Protein AF-A0A2M7STB1-F1 (afdb_monomer_lite)

Foldseek 3Di:
DDPVPPDDPVRVVVVVPDDDDPDDPLVVVLVVLVVVLCVLQVLLVLLLPPDPVVVSHDPVSVVVQCVVQVHSVSSLVVNLVSVVVNLVVVCVSCVVCVVPPVVVCCVPPQDDDPLLVQQVVQVVCVVVVNRVPDDRGDADVDHSVRSVVVVVVVVVVVVCSPVSCCVVVVVPDDPVSVD

Radius of gyration: 22.47 Å; chains: 1; bounding box: 46×39×66 Å

Secondary structure (DSSP, 8-state):
--GGGG--HHHHHHHHH-----S-HHHHHHHHHHHHHHHHHHHHHHHH---TTT--S-HHHHHHHHHHHTSHHHHHHHHHHHHHHHHHHHHHHHHHHIIIIIHHHIIIIIS--HHHHHHHHHHHHHHTTSSTTSPPPP--SS-HHHHHHHHHHHHHHHHHHHHHHHHHTTTTS-GGG--

Sequence (179 aa):
MGSYKNISIVERRRLHEKKYKKHNLANILTHWFNVGMWALLLPTGIAIISSPRLGLSPVWMQELFRNMFGGAANLIKFHYTIGFLWIFVLLFNVLLGFRKYFVPFAISRMLLDKDDIQWLKTKPLQMLGLMKDKTLPPQDAYNAGQKLYMYVVILGTLGIMVSGPVMALKTLFPPIVKQ

Structure (mmCIF, N/CA/C/O backbone):
data_AF-A0A2M7STB1-F1
#
_entry.id   AF-A0A2M7STB1-F1
#
loop_
_atom_site.group_PDB
_atom_site.id
_atom_site.type_symbol
_atom_site.label_atom_id
_atom_site.label_alt_id
_atom_site.label_comp_id
_atom_site.label_asym_id
_atom_site.label_entity_id
_atom_site.label_seq_id
_atom_site.pdbx_PDB_ins_code
_atom_site.Cartn_x
_atom_site.Cartn_y
_atom_site.Cartn_z
_atom_site.occupancy
_atom_site.B_iso_or_equiv
_atom_site.auth_seq_id
_atom_site.auth_comp_id
_atom_site.auth_asym_id
_atom_site.auth_atom_id
_atom_site.pdbx_PDB_model_num
ATOM 1 N N . MET A 1 1 ? -25.962 9.776 29.301 1.00 42.72 1 MET A N 1
ATOM 2 C CA . MET A 1 1 ? -24.776 10.566 29.715 1.00 42.72 1 MET A CA 1
ATOM 3 C C . MET A 1 1 ? -23.633 9.600 30.005 1.00 42.72 1 MET A C 1
ATOM 5 O O . MET A 1 1 ? -23.846 8.657 30.749 1.00 42.72 1 MET A O 1
ATOM 9 N N . GLY A 1 2 ? -22.475 9.752 29.357 1.00 48.31 2 GLY A N 1
ATOM 10 C CA . GLY A 1 2 ? -21.397 8.753 29.401 1.00 48.31 2 GLY A CA 1
ATOM 11 C C . GLY A 1 2 ? -20.603 8.734 30.714 1.00 48.31 2 GLY A C 1
ATOM 12 O O . GLY A 1 2 ? -20.123 9.773 31.163 1.00 48.31 2 GLY A O 1
ATOM 13 N N . SER A 1 3 ? -20.441 7.537 31.287 1.00 56.38 3 SER A N 1
ATOM 14 C CA . SER A 1 3 ? -19.764 7.213 32.562 1.00 56.38 3 SER A CA 1
ATOM 15 C C . SER A 1 3 ? -18.319 7.745 32.697 1.00 56.38 3 SER A C 1
ATOM 17 O O . SER A 1 3 ? -17.823 7.961 33.799 1.00 56.38 3 SER A O 1
ATOM 19 N N . TYR A 1 4 ? -17.659 8.070 31.587 1.00 59.94 4 TYR A N 1
ATOM 20 C CA . TYR A 1 4 ? -16.276 8.562 31.525 1.00 59.94 4 TYR A CA 1
ATOM 21 C C . TYR A 1 4 ? -16.077 10.021 31.975 1.00 59.94 4 TYR A C 1
ATOM 23 O O . TYR A 1 4 ? -14.942 10.491 32.028 1.00 59.94 4 TYR A O 1
ATOM 31 N N . LYS A 1 5 ? -17.138 10.764 32.320 1.00 62.28 5 LYS A N 1
ATOM 32 C CA . LYS A 1 5 ? -16.989 12.145 32.820 1.00 62.28 5 LYS A CA 1
ATOM 33 C C . LYS A 1 5 ? -16.443 12.233 34.258 1.00 62.28 5 LYS A C 1
ATOM 35 O O . LYS A 1 5 ? -15.886 13.270 34.602 1.00 62.28 5 LYS A O 1
ATOM 40 N N . ASN A 1 6 ? -16.484 11.145 35.039 1.00 74.00 6 ASN A N 1
ATOM 41 C CA . ASN A 1 6 ? -16.155 11.144 36.477 1.00 74.00 6 ASN A CA 1
ATOM 42 C C . ASN A 1 6 ? -14.893 10.336 36.859 1.00 74.00 6 ASN A C 1
ATOM 44 O O . ASN A 1 6 ? -14.769 9.875 37.989 1.00 74.00 6 ASN A O 1
ATOM 48 N N . ILE A 1 7 ? -13.943 10.140 35.940 1.00 83.25 7 ILE A N 1
ATOM 49 C CA . ILE A 1 7 ? -12.655 9.483 36.248 1.00 83.25 7 ILE A CA 1
ATOM 50 C C . ILE A 1 7 ? -11.657 10.482 36.847 1.00 83.25 7 ILE A C 1
ATOM 52 O O . ILE A 1 7 ? -11.406 11.532 36.242 1.00 83.25 7 ILE A O 1
ATOM 56 N N . SER A 1 8 ? -11.070 10.131 38.000 1.00 88.88 8 SER A N 1
ATOM 57 C CA . SER A 1 8 ? -10.062 10.935 38.710 1.00 88.88 8 SER A CA 1
ATOM 58 C C . SER A 1 8 ? -8.784 11.114 37.881 1.00 88.88 8 SER A C 1
ATOM 60 O O . SER A 1 8 ? -8.479 10.309 37.001 1.00 88.88 8 SER A O 1
ATOM 62 N N . ILE A 1 9 ? -8.003 12.165 38.155 1.00 86.62 9 ILE A N 1
ATOM 63 C CA . ILE A 1 9 ? -6.742 12.432 37.434 1.00 86.62 9 ILE A CA 1
ATOM 64 C C . ILE A 1 9 ? -5.749 11.274 37.604 1.00 86.62 9 ILE A C 1
ATOM 66 O O . ILE A 1 9 ? -5.072 10.900 36.647 1.00 86.62 9 ILE A O 1
ATOM 70 N N . VAL A 1 10 ? -5.692 10.687 38.803 1.00 89.56 10 VAL A N 1
ATOM 71 C CA . VAL A 1 10 ? -4.834 9.532 39.107 1.00 89.56 10 VAL A CA 1
ATOM 72 C C . VAL A 1 10 ? -5.247 8.326 38.264 1.00 89.56 10 VAL A C 1
ATOM 74 O O . VAL A 1 10 ? -4.406 7.712 37.612 1.00 89.56 10 VAL A O 1
ATOM 77 N N . GLU A 1 11 ? -6.548 8.043 38.195 1.00 87.75 11 GLU A N 1
ATOM 78 C CA . GLU A 1 11 ? -7.072 6.934 37.400 1.00 87.75 11 GLU A CA 1
ATOM 79 C C . GLU A 1 11 ? -6.869 7.160 35.897 1.00 87.75 11 GLU A C 1
ATOM 81 O O . GLU A 1 11 ? -6.496 6.239 35.176 1.00 87.75 11 GLU A O 1
ATOM 86 N N . ARG A 1 12 ? -7.014 8.402 35.414 1.00 84.38 12 ARG A N 1
ATOM 87 C CA . ARG A 1 12 ? -6.676 8.750 34.027 1.00 84.38 12 ARG A CA 1
ATOM 88 C C . ARG A 1 12 ? -5.209 8.467 33.723 1.00 84.38 12 ARG A C 1
ATOM 90 O O . ARG A 1 12 ? -4.939 7.836 32.706 1.00 84.38 12 ARG A O 1
ATOM 97 N N . ARG A 1 13 ? -4.268 8.886 34.581 1.00 86.81 13 ARG A N 1
ATOM 98 C CA . ARG A 1 13 ? -2.834 8.594 34.382 1.00 86.81 13 ARG A CA 1
ATOM 99 C C . ARG A 1 13 ? -2.580 7.091 34.331 1.00 86.81 13 ARG A C 1
ATOM 101 O O . ARG A 1 13 ? -1.984 6.620 33.369 1.00 86.81 13 ARG A O 1
ATOM 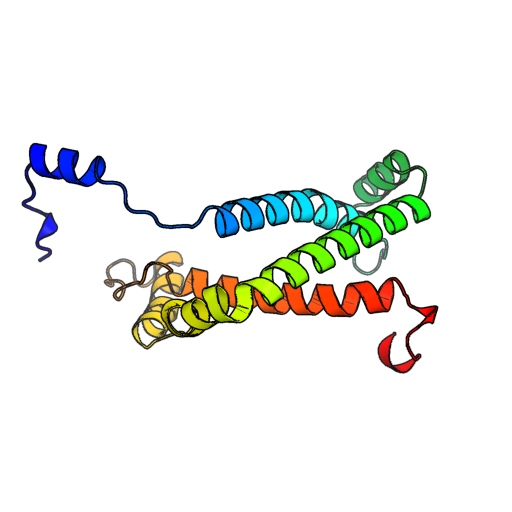108 N N . ARG A 1 14 ? -3.142 6.337 35.280 1.00 90.00 14 ARG A N 1
ATOM 109 C CA . ARG A 1 14 ? -3.041 4.871 35.316 1.00 90.00 14 ARG A CA 1
ATOM 110 C C . ARG A 1 14 ? -3.561 4.218 34.031 1.00 90.00 14 ARG A C 1
ATOM 112 O O . ARG A 1 14 ? -2.935 3.307 33.493 1.00 90.00 14 ARG A O 1
ATOM 119 N N . LEU A 1 15 ? -4.705 4.677 33.520 1.00 87.06 15 LEU A N 1
ATOM 120 C CA . LEU A 1 15 ? -5.288 4.174 32.273 1.00 87.06 15 LEU A CA 1
ATOM 121 C C . LEU A 1 15 ? -4.467 4.572 31.037 1.00 87.06 15 LEU A C 1
ATOM 123 O O . LEU A 1 15 ? -4.366 3.770 30.113 1.00 87.06 15 LEU A O 1
ATOM 127 N N . HIS A 1 16 ? -3.857 5.761 31.022 1.00 82.38 16 HIS A N 1
ATOM 128 C CA . HIS A 1 16 ? -2.959 6.202 29.948 1.00 82.38 16 HIS A CA 1
ATOM 129 C C . HIS A 1 16 ? -1.640 5.420 29.917 1.00 82.38 16 HIS A C 1
ATOM 131 O O . HIS A 1 16 ? -1.115 5.143 28.839 1.00 82.38 16 HIS A O 1
ATOM 137 N N . GLU A 1 17 ? -1.112 5.045 31.080 1.00 88.56 17 GLU A N 1
ATOM 138 C CA . GLU A 1 17 ? 0.097 4.225 31.197 1.00 88.56 17 GLU A CA 1
ATOM 139 C C . GLU A 1 17 ? -0.150 2.768 30.783 1.00 88.56 17 GLU A C 1
ATOM 141 O O . GLU A 1 17 ? 0.755 2.091 30.284 1.00 88.56 17 GLU A O 1
ATOM 146 N N . LYS A 1 18 ? -1.387 2.280 30.930 1.00 88.12 18 LYS A N 1
ATOM 147 C CA . LYS A 1 18 ? -1.760 0.917 30.553 1.00 88.12 18 LYS A CA 1
ATOM 148 C C . LYS A 1 18 ? -1.767 0.745 29.031 1.00 88.12 18 LYS A C 1
ATOM 150 O O . LYS A 1 18 ? -2.700 1.137 28.334 1.00 88.12 18 LYS A O 1
ATOM 155 N N . LYS A 1 19 ? -0.746 0.063 28.509 1.00 87.19 19 LYS A N 1
ATOM 156 C CA . LYS A 1 19 ? -0.652 -0.304 27.089 1.00 87.19 19 LYS A CA 1
ATOM 157 C C . LYS A 1 19 ? -1.225 -1.699 26.847 1.00 87.19 19 LYS A C 1
ATOM 159 O O . LYS A 1 19 ? -0.870 -2.652 27.534 1.00 87.19 19 LYS A O 1
ATOM 164 N N . TYR A 1 20 ? -2.062 -1.829 25.820 1.00 86.88 20 TYR A N 1
ATOM 165 C CA . TYR A 1 20 ? -2.518 -3.120 25.307 1.00 86.88 20 TYR A CA 1
ATOM 166 C C . TYR A 1 20 ? -1.873 -3.402 23.956 1.00 86.88 20 TYR A C 1
ATOM 168 O O . TYR A 1 20 ? -1.714 -2.510 23.119 1.00 86.88 20 TYR A O 1
ATOM 176 N N . LYS A 1 21 ? -1.518 -4.664 23.721 1.00 87.19 21 LYS A N 1
ATOM 177 C CA . LYS A 1 21 ? -0.963 -5.086 22.439 1.00 87.19 21 LYS A CA 1
ATOM 178 C C . LYS A 1 21 ? -2.047 -5.034 21.362 1.00 87.19 21 LYS A C 1
ATOM 180 O O . LYS A 1 21 ? -2.950 -5.863 21.356 1.00 87.19 21 LYS A O 1
ATOM 185 N N . LYS A 1 22 ? -1.929 -4.079 20.437 1.00 85.25 22 LYS A N 1
ATOM 186 C CA . LYS A 1 22 ? -2.845 -3.943 19.292 1.00 85.25 22 LYS A CA 1
ATOM 187 C C . LYS A 1 22 ? -2.412 -4.775 18.081 1.00 85.25 22 LYS A C 1
ATOM 189 O O . LYS A 1 22 ? -3.248 -5.372 17.411 1.00 85.25 22 LYS A O 1
ATOM 194 N N . HIS A 1 23 ? -1.108 -4.829 17.804 1.00 85.94 23 HIS A N 1
ATOM 195 C CA . HIS A 1 23 ? -0.556 -5.515 16.634 1.00 85.94 23 HIS A CA 1
ATOM 196 C C . HIS A 1 23 ? 0.596 -6.447 17.019 1.00 85.94 23 HIS A C 1
ATOM 198 O O . HIS A 1 23 ? 1.368 -6.175 17.938 1.00 85.94 23 HIS A O 1
ATOM 204 N N . ASN A 1 24 ? 0.701 -7.571 16.310 1.00 87.06 24 ASN A N 1
ATOM 205 C CA . ASN A 1 24 ? 1.829 -8.490 16.424 1.00 87.06 24 ASN A CA 1
ATOM 206 C C . ASN A 1 24 ? 3.019 -7.989 15.599 1.00 87.06 24 ASN A C 1
ATOM 208 O O . ASN A 1 24 ? 2.825 -7.310 14.592 1.00 87.06 24 ASN A O 1
ATOM 212 N N . LEU A 1 25 ? 4.236 -8.389 15.983 1.00 87.44 25 LEU A N 1
ATOM 213 C CA . LEU A 1 25 ? 5.464 -8.017 15.273 1.00 87.44 25 LEU A CA 1
ATOM 214 C C . LEU A 1 25 ? 5.398 -8.381 13.783 1.00 87.44 25 LEU A C 1
ATOM 216 O O . LEU A 1 25 ? 5.705 -7.543 12.947 1.00 87.44 25 LEU A O 1
ATOM 220 N N . ALA A 1 26 ? 4.907 -9.579 13.447 1.00 86.31 26 ALA A N 1
ATOM 221 C CA . ALA A 1 26 ? 4.726 -10.004 12.057 1.00 86.31 26 ALA A CA 1
ATOM 222 C C . ALA A 1 26 ? 3.852 -9.026 11.246 1.00 86.31 26 ALA A C 1
ATOM 224 O O . ALA A 1 26 ? 4.206 -8.681 10.121 1.00 86.31 26 ALA A O 1
ATOM 225 N N . ASN A 1 27 ? 2.760 -8.517 11.829 1.00 86.38 27 ASN A N 1
ATOM 226 C CA . ASN A 1 27 ? 1.885 -7.545 11.166 1.00 86.38 27 ASN A CA 1
ATOM 227 C C . ASN A 1 27 ? 2.602 -6.204 10.967 1.00 86.38 27 ASN A C 1
ATOM 229 O O . ASN A 1 27 ? 2.472 -5.595 9.912 1.00 86.38 27 ASN A O 1
ATOM 233 N N . ILE A 1 28 ? 3.369 -5.757 11.966 1.00 91.62 28 ILE A N 1
ATOM 234 C CA . ILE A 1 28 ? 4.130 -4.501 11.908 1.00 91.62 28 ILE A CA 1
ATOM 235 C C . ILE A 1 28 ? 5.217 -4.586 10.830 1.00 91.62 28 ILE A C 1
ATOM 237 O O . ILE A 1 28 ? 5.319 -3.691 9.996 1.00 91.62 28 ILE A O 1
ATOM 241 N N . LEU A 1 29 ? 5.989 -5.674 10.806 1.00 92.88 29 LEU A N 1
ATOM 242 C CA . LEU A 1 29 ? 7.037 -5.889 9.807 1.00 92.88 29 LEU A CA 1
ATOM 243 C C . LEU A 1 29 ? 6.452 -5.984 8.397 1.00 92.88 29 LEU A C 1
ATOM 245 O O . LEU A 1 29 ? 6.945 -5.330 7.485 1.00 92.88 29 LEU A O 1
ATOM 249 N N . THR A 1 30 ? 5.359 -6.731 8.227 1.00 91.81 30 THR A N 1
ATOM 250 C CA . THR A 1 30 ?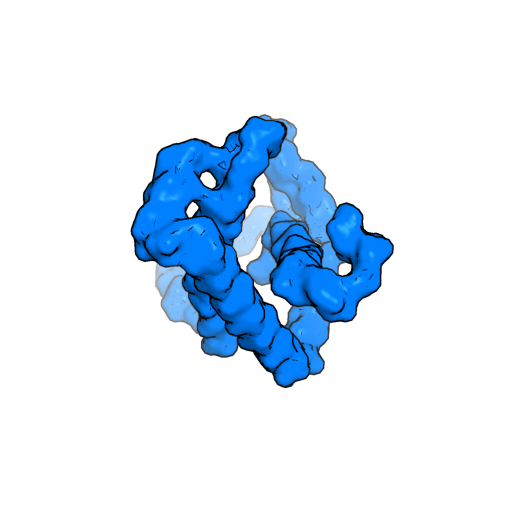 4.674 -6.849 6.930 1.00 91.81 30 THR A CA 1
ATOM 251 C C . THR A 1 30 ? 4.119 -5.499 6.470 1.00 91.81 30 THR A C 1
ATOM 253 O O . THR A 1 30 ? 4.172 -5.179 5.285 1.00 91.81 30 THR A O 1
ATOM 256 N N . HIS A 1 31 ? 3.615 -4.672 7.389 1.00 93.19 31 HIS A N 1
ATOM 257 C CA . HIS A 1 31 ? 3.152 -3.324 7.068 1.00 93.19 31 HIS A CA 1
ATOM 258 C C . HIS A 1 31 ? 4.295 -2.435 6.563 1.00 93.19 31 HIS A C 1
ATOM 260 O O . HIS A 1 31 ? 4.181 -1.866 5.483 1.00 93.19 31 HIS A O 1
ATOM 266 N N . TRP A 1 32 ? 5.413 -2.361 7.288 1.00 96.56 32 TRP A N 1
ATOM 267 C CA . TRP A 1 32 ? 6.550 -1.528 6.880 1.00 96.56 32 TRP A CA 1
ATOM 268 C C . TRP A 1 32 ? 7.261 -2.048 5.631 1.00 96.56 32 TRP A C 1
ATOM 270 O O . TRP A 1 32 ? 7.700 -1.247 4.809 1.00 96.56 32 TRP A O 1
ATOM 280 N N . PHE A 1 33 ? 7.293 -3.367 5.429 1.00 97.00 33 PHE A N 1
ATOM 281 C CA . PHE A 1 33 ? 7.693 -3.955 4.154 1.00 97.00 33 PHE A CA 1
ATOM 282 C C . PHE A 1 33 ? 6.813 -3.437 3.010 1.00 97.00 33 PHE A C 1
ATOM 284 O O . PHE A 1 33 ? 7.336 -2.948 2.014 1.00 97.00 33 PHE A O 1
ATOM 291 N N . ASN A 1 34 ? 5.483 -3.475 3.167 1.00 96.38 34 ASN A N 1
ATOM 292 C CA . ASN A 1 34 ? 4.570 -2.931 2.161 1.00 96.38 34 ASN A CA 1
ATOM 293 C C . ASN A 1 34 ? 4.817 -1.443 1.915 1.00 96.38 34 ASN A C 1
ATOM 295 O O . ASN A 1 34 ? 4.884 -1.043 0.762 1.00 96.38 34 ASN A O 1
ATOM 299 N N . VAL A 1 35 ? 4.996 -0.634 2.961 1.00 97.50 35 VAL A N 1
ATOM 300 C CA . VAL A 1 35 ? 5.306 0.797 2.810 1.00 97.50 35 VAL A CA 1
ATOM 301 C C . VAL A 1 35 ? 6.567 0.996 1.964 1.00 97.50 35 VAL A C 1
ATOM 303 O O . VAL A 1 35 ? 6.538 1.774 1.013 1.00 97.50 35 VAL A O 1
ATOM 306 N N . GLY A 1 36 ? 7.640 0.254 2.252 1.00 98.19 36 GLY A N 1
ATOM 307 C CA . GLY A 1 36 ? 8.875 0.305 1.465 1.00 98.19 36 GLY A CA 1
ATOM 308 C C . GLY A 1 36 ? 8.666 -0.111 0.007 1.00 98.19 36 GLY A C 1
ATOM 309 O O . GLY A 1 36 ? 9.104 0.586 -0.904 1.00 98.19 36 GLY A O 1
ATOM 310 N N . MET A 1 37 ? 7.935 -1.201 -0.232 1.00 98.19 37 MET A N 1
ATOM 311 C CA . MET A 1 37 ? 7.653 -1.677 -1.589 1.00 98.19 37 MET A CA 1
ATOM 312 C C . MET A 1 37 ? 6.774 -0.705 -2.374 1.00 98.19 37 MET A C 1
ATOM 314 O O . MET A 1 37 ? 7.068 -0.430 -3.531 1.00 98.19 37 MET A O 1
ATOM 318 N N . TRP A 1 38 ? 5.750 -0.119 -1.754 1.00 97.31 38 TRP A N 1
ATOM 319 C CA . TRP A 1 38 ? 4.914 0.908 -2.378 1.00 97.31 38 TRP A CA 1
ATOM 320 C C . TRP A 1 38 ? 5.702 2.183 -2.689 1.00 97.31 38 TRP A C 1
ATOM 322 O O . TRP A 1 38 ? 5.516 2.751 -3.762 1.00 97.31 38 TRP A O 1
ATOM 332 N N . ALA A 1 39 ? 6.625 2.596 -1.815 1.00 97.56 39 ALA A N 1
ATOM 333 C CA . ALA A 1 39 ? 7.502 3.740 -2.067 1.00 97.56 39 ALA A CA 1
ATOM 334 C C . ALA A 1 39 ? 8.422 3.536 -3.285 1.00 97.56 39 ALA A C 1
ATOM 336 O O . ALA A 1 39 ? 8.818 4.513 -3.912 1.00 97.56 39 ALA A O 1
ATOM 337 N N . LEU A 1 40 ? 8.734 2.288 -3.649 1.00 97.69 40 LEU A N 1
ATOM 338 C CA . LEU A 1 40 ? 9.510 1.957 -4.848 1.00 97.69 40 LEU A CA 1
ATOM 339 C C . LEU A 1 40 ? 8.616 1.729 -6.075 1.00 97.69 40 LEU A C 1
ATOM 341 O O . LEU A 1 40 ? 8.869 2.278 -7.148 1.00 97.69 40 LEU A O 1
ATOM 345 N N . LEU A 1 41 ? 7.567 0.919 -5.931 1.00 97.50 41 LEU A N 1
ATOM 346 C CA . LEU A 1 41 ? 6.715 0.462 -7.029 1.00 97.50 41 LEU A CA 1
ATOM 347 C C . LEU A 1 41 ? 5.785 1.554 -7.546 1.00 97.50 41 LEU A C 1
ATOM 349 O O . LEU A 1 41 ? 5.619 1.670 -8.755 1.00 97.50 41 LEU A O 1
ATOM 353 N N . LEU A 1 42 ? 5.199 2.370 -6.669 1.00 95.19 42 LEU A N 1
ATOM 354 C CA . LEU A 1 42 ? 4.260 3.405 -7.093 1.00 95.19 42 LEU A CA 1
ATOM 355 C C . LEU A 1 42 ? 4.918 4.455 -8.003 1.00 95.19 42 LEU A C 1
ATOM 357 O O . LEU A 1 42 ? 4.424 4.644 -9.117 1.00 95.19 42 LEU A O 1
ATOM 361 N N . PRO A 1 43 ? 6.033 5.112 -7.619 1.00 94.56 43 PRO A N 1
ATOM 362 C CA . PRO A 1 43 ? 6.639 6.112 -8.490 1.00 94.56 43 PRO A CA 1
ATOM 363 C C . PRO A 1 43 ? 7.245 5.496 -9.755 1.00 94.56 43 PRO A C 1
ATOM 365 O O . PRO A 1 43 ? 7.091 6.065 -10.831 1.00 94.56 43 PRO A O 1
ATOM 368 N N . THR A 1 44 ? 7.869 4.315 -9.676 1.00 95.56 44 THR A N 1
ATOM 369 C CA . THR A 1 44 ? 8.398 3.649 -10.881 1.00 95.56 44 THR A CA 1
ATOM 370 C C . THR A 1 44 ? 7.281 3.214 -11.828 1.00 95.56 44 THR A C 1
ATOM 372 O O . THR A 1 44 ? 7.413 3.389 -13.035 1.00 95.56 44 THR A O 1
ATOM 375 N N . GLY A 1 45 ? 6.153 2.729 -11.304 1.00 93.69 45 GLY A N 1
ATOM 376 C CA . GLY A 1 45 ? 4.966 2.388 -12.087 1.00 93.69 45 GLY A CA 1
ATOM 377 C C . GLY A 1 45 ? 4.375 3.608 -12.789 1.00 93.69 45 GLY A C 1
ATOM 378 O O . GLY A 1 45 ? 4.162 3.568 -13.998 1.00 93.69 45 GLY A O 1
ATOM 379 N N . ILE A 1 46 ? 4.203 4.724 -12.070 1.00 92.38 46 ILE A N 1
ATOM 380 C CA . ILE A 1 46 ? 3.759 5.995 -12.664 1.00 92.38 46 ILE A CA 1
ATOM 381 C C . ILE A 1 46 ? 4.746 6.451 -13.745 1.00 92.38 46 ILE A C 1
ATOM 383 O O . ILE A 1 46 ? 4.325 6.804 -14.841 1.00 92.38 46 ILE A O 1
ATOM 387 N N . ALA A 1 47 ? 6.057 6.391 -13.507 1.00 91.94 47 ALA A N 1
ATOM 388 C CA . ALA A 1 47 ? 7.061 6.797 -14.495 1.00 91.94 47 ALA A CA 1
ATOM 389 C C . ALA A 1 47 ? 7.102 5.901 -15.753 1.00 91.94 47 ALA A C 1
ATOM 391 O O . ALA A 1 47 ? 7.515 6.357 -16.821 1.00 91.94 47 ALA A O 1
ATOM 392 N N . ILE A 1 48 ? 6.665 4.640 -15.657 1.00 91.88 48 ILE A N 1
ATOM 393 C CA . ILE A 1 48 ? 6.547 3.721 -16.802 1.00 91.88 48 ILE A CA 1
ATOM 394 C C . ILE A 1 48 ? 5.328 4.056 -17.670 1.00 91.88 48 ILE A C 1
ATOM 396 O O . ILE A 1 48 ? 5.383 3.864 -18.892 1.00 91.88 48 ILE A O 1
ATOM 400 N N . ILE A 1 49 ? 4.245 4.573 -17.072 1.00 86.06 49 ILE A N 1
ATOM 401 C CA . ILE A 1 49 ? 3.039 4.997 -17.795 1.00 86.06 49 ILE A CA 1
ATOM 402 C C . ILE A 1 49 ? 3.406 6.174 -18.702 1.00 86.06 49 ILE A C 1
ATOM 404 O O . ILE A 1 49 ? 3.397 7.333 -18.308 1.00 86.06 49 ILE A O 1
ATOM 408 N N . SER A 1 50 ? 3.736 5.851 -19.947 1.00 69.75 50 SER A N 1
ATOM 409 C CA . SER A 1 50 ? 4.296 6.787 -20.925 1.00 69.75 50 SER A CA 1
ATOM 410 C C . SER A 1 50 ? 3.309 7.188 -22.015 1.00 69.75 50 SER A C 1
ATOM 412 O O . SER A 1 50 ? 3.675 7.905 -22.939 1.00 69.75 50 SER A O 1
ATOM 414 N N . SER A 1 51 ? 2.050 6.749 -21.915 1.00 67.69 51 SER A N 1
ATOM 415 C CA . SER A 1 51 ? 1.017 7.062 -22.902 1.00 67.69 51 SER A CA 1
ATOM 416 C C . SER A 1 51 ? 0.600 8.536 -22.813 1.00 67.69 51 SER A C 1
ATOM 418 O O . SER A 1 51 ? -0.023 8.922 -21.816 1.00 67.69 51 SER A O 1
ATOM 420 N N . PRO A 1 52 ? 0.828 9.348 -23.867 1.00 64.44 52 PRO A N 1
ATOM 421 C CA . PRO A 1 52 ? 0.356 10.732 -23.910 1.00 64.44 52 PRO A CA 1
ATOM 422 C C . PRO A 1 52 ? -1.173 10.834 -23.838 1.00 64.44 52 PRO A C 1
ATOM 424 O O . PRO A 1 52 ? -1.702 11.849 -23.405 1.00 64.44 52 PRO A O 1
ATOM 427 N N . ARG A 1 53 ? -1.890 9.766 -24.224 1.00 67.44 53 ARG A N 1
ATOM 428 C CA . ARG A 1 53 ? -3.359 9.697 -24.167 1.00 67.44 53 ARG A CA 1
ATOM 429 C C . ARG A 1 53 ? -3.899 9.574 -22.745 1.00 67.44 53 ARG A C 1
ATOM 431 O O . ARG A 1 53 ? -5.018 9.999 -22.496 1.00 67.44 53 ARG A O 1
ATOM 438 N N . LEU A 1 54 ? -3.137 8.956 -21.840 1.00 69.88 54 LEU A N 1
ATOM 439 C CA . LEU A 1 54 ? -3.567 8.752 -20.456 1.00 69.88 54 LEU A CA 1
ATOM 440 C C . LEU A 1 54 ? -3.182 9.947 -19.573 1.00 69.88 54 LEU A C 1
ATOM 442 O O . LEU A 1 54 ? -3.864 10.219 -18.594 1.00 69.88 54 LEU A O 1
ATOM 446 N N . GLY A 1 55 ? -2.090 10.647 -19.909 1.00 71.44 55 GLY A N 1
ATOM 447 C CA . GLY A 1 55 ? -1.681 11.897 -19.256 1.00 71.44 55 GLY A CA 1
ATOM 448 C C . GLY A 1 55 ? -1.348 11.787 -17.761 1.00 71.44 55 GLY A C 1
ATOM 449 O O . GLY A 1 55 ? -1.166 12.809 -17.110 1.00 71.44 55 GLY A O 1
ATOM 450 N N . LEU A 1 56 ? -1.270 10.573 -17.201 1.00 79.56 56 LEU A N 1
ATOM 451 C CA . LEU A 1 56 ? -1.119 10.361 -15.755 1.00 79.56 56 LEU A CA 1
ATOM 452 C C . LEU A 1 56 ? 0.293 10.647 -15.231 1.00 79.56 56 LEU A C 1
ATOM 454 O O . LEU A 1 56 ? 0.447 10.966 -14.056 1.00 79.56 56 LEU A O 1
ATOM 458 N N . SER A 1 57 ? 1.320 10.513 -16.075 1.00 87.00 57 SER A N 1
ATOM 459 C CA . SER A 1 57 ? 2.717 10.707 -15.684 1.00 87.00 57 SER A CA 1
ATOM 460 C C . SER A 1 57 ? 3.314 11.922 -16.387 1.00 87.00 57 SER A C 1
ATOM 462 O O . SER A 1 57 ? 3.460 11.894 -17.615 1.00 87.00 57 SER A O 1
ATOM 464 N N . PRO A 1 58 ? 3.679 12.986 -15.651 1.00 88.12 58 PRO A N 1
ATOM 465 C CA . PRO A 1 58 ? 4.360 14.137 -16.227 1.00 88.12 58 PRO A CA 1
ATOM 466 C C . PRO A 1 58 ? 5.667 13.738 -16.922 1.00 88.12 58 PRO A C 1
ATOM 468 O O . PRO A 1 58 ? 6.422 12.911 -16.410 1.00 88.12 58 PRO A O 1
ATOM 471 N N . VAL A 1 59 ? 5.972 14.365 -18.062 1.00 89.06 59 VAL A N 1
ATOM 472 C CA . VAL A 1 59 ? 7.164 14.043 -18.873 1.00 89.06 59 VAL A CA 1
ATOM 473 C C . VAL A 1 59 ? 8.457 14.135 -18.056 1.00 89.06 59 VAL A C 1
ATOM 475 O O . VAL A 1 59 ? 9.269 13.215 -18.103 1.00 89.06 59 VAL A O 1
ATOM 478 N N . TRP A 1 60 ? 8.600 15.169 -17.220 1.00 90.75 60 TRP A N 1
ATOM 479 C CA . TRP A 1 60 ? 9.781 15.352 -16.365 1.00 90.75 60 TRP A CA 1
ATOM 480 C C . TRP A 1 60 ? 10.017 14.170 -15.413 1.00 90.75 60 TRP A C 1
ATOM 482 O O . TRP A 1 60 ? 11.159 13.807 -15.139 1.00 90.75 60 TRP A O 1
ATOM 492 N N . MET A 1 61 ? 8.946 13.543 -14.915 1.00 91.62 61 MET A N 1
ATOM 493 C CA . MET A 1 61 ? 9.043 12.393 -14.018 1.00 91.62 61 MET A CA 1
ATOM 494 C C . MET A 1 61 ? 9.500 11.162 -14.798 1.00 91.62 61 MET A C 1
ATOM 496 O O . MET A 1 61 ? 10.369 10.422 -14.341 1.00 91.62 61 MET A O 1
ATOM 500 N N . GLN A 1 62 ? 8.961 10.963 -16.002 1.00 91.50 62 GLN A N 1
ATOM 501 C CA . GLN A 1 62 ? 9.400 9.883 -16.883 1.00 91.50 62 GLN A CA 1
ATOM 502 C C . GLN A 1 62 ? 10.887 10.029 -17.234 1.00 91.50 62 GLN A C 1
ATOM 504 O O . GLN A 1 62 ? 11.626 9.049 -17.172 1.00 91.50 62 GLN A O 1
ATOM 509 N N . GLU A 1 63 ? 11.339 11.238 -17.569 1.00 92.94 63 GLU A N 1
ATOM 510 C CA . GLU A 1 63 ? 12.739 11.536 -17.887 1.00 92.94 63 GLU A CA 1
ATOM 511 C C . GLU A 1 63 ? 13.660 11.328 -16.684 1.00 92.94 63 GLU A C 1
ATOM 513 O O . GLU A 1 63 ? 14.667 10.634 -16.812 1.00 92.94 63 GLU A O 1
ATOM 518 N N . LEU A 1 64 ? 13.288 11.835 -15.503 1.00 95.06 64 LEU A N 1
ATOM 519 C CA . LEU A 1 64 ? 14.045 11.646 -14.264 1.00 95.06 64 LEU A CA 1
ATOM 520 C C . LEU A 1 64 ? 14.308 10.162 -13.999 1.00 95.06 64 LEU A C 1
ATOM 522 O O . LEU A 1 64 ? 15.455 9.753 -13.823 1.00 95.06 64 LEU A O 1
ATOM 526 N N . PHE A 1 65 ? 13.261 9.335 -14.024 1.00 95.62 65 PHE A N 1
ATOM 527 C CA . PHE A 1 65 ? 13.401 7.907 -13.750 1.00 95.62 65 PHE A CA 1
ATOM 528 C C . PHE A 1 65 ? 14.129 7.173 -14.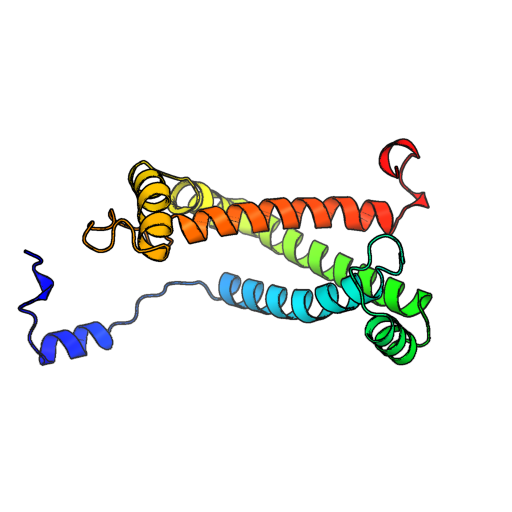880 1.00 95.62 65 PHE A C 1
ATOM 530 O O . PHE A 1 65 ? 14.971 6.320 -14.614 1.00 95.62 65 PHE A O 1
ATOM 537 N N . ARG A 1 66 ? 13.881 7.507 -16.149 1.00 93.31 66 ARG A N 1
ATOM 538 C CA . ARG A 1 66 ? 14.647 6.916 -17.258 1.00 93.31 66 ARG A CA 1
ATOM 539 C C . ARG A 1 66 ? 16.136 7.224 -17.125 1.00 93.31 66 ARG A C 1
ATOM 541 O O . ARG A 1 66 ? 16.936 6.316 -17.314 1.00 93.31 66 ARG A O 1
ATOM 548 N N . ASN A 1 67 ? 16.502 8.441 -16.738 1.00 95.81 67 ASN A N 1
ATOM 549 C CA . ASN A 1 67 ? 17.896 8.826 -16.534 1.00 95.81 67 ASN A CA 1
ATOM 550 C C . ASN A 1 67 ? 18.514 8.098 -15.333 1.00 95.81 67 ASN A C 1
ATOM 552 O O . ASN A 1 67 ? 19.597 7.535 -15.463 1.00 95.81 67 ASN A O 1
ATOM 556 N N . MET A 1 68 ? 17.803 8.015 -14.201 1.00 96.75 68 MET A N 1
ATOM 557 C CA . MET A 1 68 ? 18.270 7.290 -13.008 1.00 96.75 68 MET A CA 1
ATOM 558 C C . MET A 1 68 ? 18.564 5.810 -13.271 1.00 96.75 68 MET A C 1
ATOM 560 O O . MET A 1 68 ? 19.503 5.259 -12.704 1.00 96.75 68 MET A O 1
ATOM 564 N N . PHE A 1 69 ? 17.758 5.158 -14.112 1.00 96.56 69 PHE A N 1
ATOM 565 C CA . PHE A 1 69 ? 17.885 3.727 -14.400 1.00 96.56 69 PHE A CA 1
ATOM 566 C C . PHE A 1 69 ? 18.653 3.432 -15.703 1.00 96.56 69 PHE A C 1
ATOM 568 O O . PHE A 1 69 ? 18.840 2.268 -16.055 1.00 96.56 69 PHE A O 1
ATOM 575 N N . GLY A 1 70 ? 19.119 4.453 -16.431 1.00 95.19 70 GLY A N 1
ATOM 576 C CA . GLY A 1 70 ? 19.838 4.278 -17.699 1.00 95.19 70 GLY A CA 1
ATOM 577 C C . GLY A 1 70 ? 18.956 3.785 -18.854 1.00 95.19 70 GLY A C 1
ATOM 578 O O . GLY A 1 70 ? 19.426 3.073 -19.737 1.00 95.19 70 GLY A O 1
ATOM 579 N N . GLY A 1 71 ? 17.666 4.121 -18.835 1.00 93.81 71 GLY A N 1
ATOM 580 C CA . GLY A 1 71 ? 16.707 3.855 -19.904 1.00 93.81 71 GLY A CA 1
ATOM 581 C C . GLY A 1 71 ? 15.409 3.196 -19.434 1.00 93.81 71 GLY A C 1
ATOM 582 O O . GLY A 1 71 ? 15.294 2.667 -18.327 1.00 93.81 71 GLY A O 1
ATOM 583 N N . ALA A 1 72 ? 14.407 3.195 -20.319 1.00 91.94 72 ALA A N 1
ATOM 584 C CA . ALA A 1 72 ? 13.086 2.634 -20.027 1.00 91.94 72 ALA A CA 1
ATOM 585 C C . ALA A 1 72 ? 13.125 1.118 -19.759 1.00 91.94 72 ALA A C 1
ATOM 587 O O . ALA A 1 72 ? 12.413 0.630 -18.885 1.00 91.94 72 ALA A O 1
ATOM 588 N N . ALA A 1 73 ? 13.980 0.374 -20.469 1.00 93.38 73 ALA A N 1
ATOM 589 C CA . ALA A 1 73 ? 14.100 -1.075 -20.298 1.00 93.38 73 ALA A CA 1
ATOM 590 C C . ALA A 1 73 ? 14.571 -1.456 -18.883 1.00 93.38 73 ALA A C 1
ATOM 592 O O . ALA A 1 73 ? 13.982 -2.332 -18.249 1.00 93.38 73 ALA A O 1
ATOM 593 N N . ASN A 1 74 ? 15.584 -0.761 -18.361 1.00 96.75 74 ASN A N 1
ATOM 594 C CA . ASN A 1 74 ? 16.103 -0.991 -17.014 1.00 96.75 74 ASN A CA 1
ATOM 595 C C . ASN A 1 74 ? 15.108 -0.564 -15.929 1.00 96.75 74 ASN A C 1
ATOM 597 O O . ASN A 1 74 ? 14.954 -1.277 -14.940 1.00 96.75 74 ASN A O 1
ATOM 601 N N . LEU A 1 75 ? 14.391 0.547 -16.135 1.00 96.25 75 LEU A N 1
ATOM 602 C CA . LEU A 1 75 ? 13.316 0.985 -15.242 1.00 96.25 75 LEU A CA 1
ATOM 603 C C . LEU A 1 75 ? 12.201 -0.069 -15.142 1.00 96.25 75 LEU A C 1
ATOM 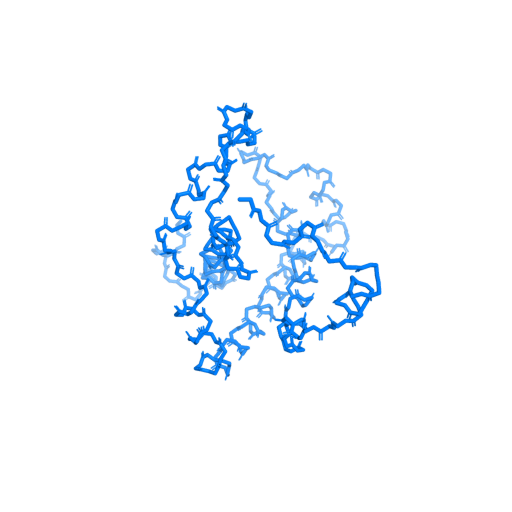605 O O . LEU A 1 75 ? 11.800 -0.445 -14.040 1.00 96.25 75 LEU A O 1
ATOM 609 N N . ILE A 1 76 ? 11.735 -0.592 -16.283 1.00 95.31 76 ILE A N 1
ATOM 610 C CA . ILE A 1 76 ? 10.728 -1.663 -16.329 1.00 95.31 76 ILE A CA 1
ATOM 611 C C . ILE A 1 76 ? 11.262 -2.927 -15.648 1.00 95.31 76 ILE A C 1
ATOM 613 O O . ILE A 1 76 ? 10.552 -3.529 -14.841 1.00 95.31 76 ILE A O 1
ATOM 617 N N . LYS A 1 77 ? 12.522 -3.299 -15.918 1.00 96.12 77 LYS A N 1
ATOM 618 C CA . LYS A 1 77 ? 13.184 -4.450 -15.289 1.00 96.12 77 LYS A CA 1
ATOM 619 C C . LYS A 1 77 ? 13.244 -4.340 -13.777 1.00 96.12 77 LYS A C 1
ATOM 621 O O . LYS A 1 77 ? 12.898 -5.295 -13.082 1.00 96.12 77 LYS A O 1
ATOM 626 N N . PHE A 1 78 ? 13.644 -3.182 -13.269 1.00 97.56 78 PHE A N 1
ATOM 627 C CA . PHE A 1 78 ? 13.633 -2.906 -11.843 1.00 97.56 78 PHE A CA 1
ATOM 628 C C . PHE A 1 78 ? 12.219 -3.050 -11.270 1.00 97.56 78 PHE A C 1
ATOM 630 O O . PHE A 1 78 ? 12.021 -3.813 -10.325 1.00 97.56 78 PHE A O 1
ATOM 637 N N . HIS A 1 79 ? 11.228 -2.399 -11.886 1.00 97.62 79 HIS A N 1
ATOM 638 C CA . HIS A 1 79 ? 9.850 -2.403 -11.405 1.00 97.62 79 HIS A CA 1
ATOM 639 C C . HIS A 1 79 ? 9.271 -3.818 -11.292 1.00 97.62 79 HIS A C 1
ATOM 641 O O . HIS A 1 79 ? 8.807 -4.195 -10.216 1.00 97.62 79 HIS A O 1
ATOM 647 N N . TYR A 1 80 ? 9.337 -4.638 -12.350 1.00 96.69 80 TYR A N 1
ATOM 648 C CA . TYR A 1 80 ? 8.778 -5.991 -12.262 1.00 96.69 80 TYR A CA 1
ATOM 649 C C . TYR A 1 80 ? 9.587 -6.898 -11.323 1.00 96.69 80 TYR A C 1
ATOM 651 O O . TYR A 1 80 ? 9.010 -7.791 -10.712 1.00 96.69 80 TYR A O 1
ATOM 659 N N . THR A 1 81 ? 10.900 -6.681 -11.162 1.00 97.81 81 THR A N 1
ATOM 660 C CA . THR A 1 81 ? 11.729 -7.475 -10.234 1.00 97.81 81 THR A CA 1
ATOM 661 C C . THR A 1 81 ? 11.315 -7.218 -8.786 1.00 97.81 81 THR A C 1
ATOM 663 O O . THR A 1 81 ? 11.064 -8.160 -8.033 1.00 97.81 81 THR A O 1
ATOM 666 N N . ILE A 1 82 ? 11.172 -5.944 -8.407 1.00 98.38 82 ILE A N 1
ATOM 667 C CA . ILE A 1 82 ? 10.645 -5.559 -7.092 1.00 98.38 82 ILE A CA 1
ATOM 668 C C . ILE A 1 82 ? 9.191 -6.023 -6.942 1.00 98.38 82 ILE A C 1
ATOM 670 O O . ILE A 1 82 ? 8.810 -6.507 -5.878 1.00 98.38 82 ILE A O 1
ATOM 674 N N . GLY A 1 83 ? 8.396 -5.958 -8.013 1.00 98.19 83 GLY A N 1
ATOM 675 C CA . GLY A 1 83 ? 7.019 -6.447 -8.037 1.00 98.19 83 GLY A CA 1
ATOM 676 C C . GLY A 1 83 ? 6.930 -7.938 -7.715 1.00 98.19 83 GLY A C 1
ATOM 677 O O . GLY A 1 83 ? 6.167 -8.329 -6.836 1.00 98.19 83 GLY A O 1
ATOM 678 N N . PHE A 1 84 ? 7.757 -8.776 -8.344 1.00 98.31 84 PHE A N 1
ATOM 679 C CA . PHE A 1 84 ? 7.802 -10.208 -8.042 1.00 98.31 84 PHE A CA 1
ATOM 680 C C . PHE A 1 84 ? 8.285 -10.500 -6.623 1.00 98.31 84 PHE A C 1
ATOM 682 O O . PHE A 1 84 ? 7.709 -11.364 -5.965 1.00 98.31 84 PHE A O 1
ATOM 689 N N . LEU A 1 85 ? 9.284 -9.766 -6.119 1.00 98.06 85 LEU A N 1
ATOM 690 C CA . LEU A 1 85 ? 9.709 -9.892 -4.723 1.00 98.06 85 LEU A CA 1
ATOM 691 C C . LEU A 1 85 ? 8.559 -9.554 -3.761 1.00 98.06 85 LEU A C 1
ATOM 693 O O . LEU A 1 85 ? 8.329 -10.273 -2.790 1.00 98.06 85 LEU A O 1
ATOM 697 N N . TRP A 1 86 ? 7.810 -8.487 -4.046 1.00 98.31 86 TRP A N 1
ATOM 698 C CA . TRP A 1 86 ? 6.643 -8.093 -3.261 1.00 98.31 86 TRP A CA 1
ATOM 699 C C . TRP A 1 86 ? 5.550 -9.167 -3.276 1.00 98.31 86 TRP A C 1
ATOM 701 O O . TRP A 1 86 ? 5.094 -9.580 -2.207 1.00 98.31 86 TRP A O 1
ATOM 711 N N . ILE A 1 87 ? 5.197 -9.681 -4.461 1.00 97.56 87 ILE A N 1
ATOM 712 C CA . ILE A 1 87 ? 4.239 -10.784 -4.633 1.00 97.56 87 ILE A CA 1
ATOM 713 C C . ILE A 1 87 ? 4.683 -12.005 -3.824 1.00 97.56 87 ILE A C 1
ATOM 715 O O . ILE A 1 87 ? 3.889 -12.563 -3.068 1.00 97.56 87 ILE A O 1
ATOM 719 N N . PHE A 1 88 ? 5.949 -12.403 -3.954 1.00 96.50 88 PHE A N 1
ATOM 720 C CA . PHE A 1 88 ? 6.503 -13.567 -3.271 1.00 96.50 88 PHE A CA 1
ATOM 721 C C . PHE A 1 88 ? 6.398 -13.440 -1.748 1.00 96.50 88 PHE A C 1
ATOM 723 O O . PHE A 1 88 ? 5.861 -14.334 -1.096 1.00 96.50 88 PHE A O 1
ATOM 730 N N . VAL A 1 89 ? 6.852 -12.319 -1.176 1.00 95.25 89 VAL A N 1
ATOM 731 C CA . VAL A 1 89 ? 6.822 -12.102 0.279 1.00 95.25 89 VAL A CA 1
ATOM 732 C C . VAL A 1 89 ? 5.386 -12.050 0.804 1.00 95.25 89 VAL A C 1
ATOM 734 O O . VAL A 1 89 ? 5.105 -12.634 1.853 1.00 95.25 89 VAL A O 1
ATOM 737 N N . LEU A 1 90 ? 4.462 -11.402 0.085 1.00 93.50 90 LEU A N 1
ATOM 738 C CA . LEU A 1 90 ? 3.054 -11.374 0.484 1.00 93.50 90 LEU A CA 1
ATOM 739 C C . LEU A 1 90 ? 2.410 -12.756 0.434 1.00 93.50 90 LEU A C 1
ATOM 741 O O . LEU A 1 90 ? 1.774 -13.149 1.410 1.00 93.50 90 LEU A O 1
ATOM 745 N N . LEU A 1 91 ? 2.591 -13.506 -0.657 1.00 93.19 91 LEU A N 1
ATOM 746 C CA . LEU A 1 91 ? 2.060 -14.865 -0.764 1.00 93.19 91 LEU A CA 1
ATOM 747 C C . LEU A 1 91 ? 2.632 -15.760 0.328 1.00 93.19 91 LEU A C 1
ATOM 749 O O . LEU A 1 91 ? 1.875 -16.452 0.999 1.00 93.19 91 LEU A O 1
ATOM 753 N N . PHE A 1 92 ? 3.940 -15.704 0.563 1.00 91.75 92 PHE A N 1
ATOM 754 C CA . PHE A 1 92 ? 4.584 -16.467 1.625 1.00 91.75 92 PHE A CA 1
ATOM 755 C C . PHE A 1 92 ? 3.981 -16.150 3.003 1.00 91.75 92 PHE A C 1
ATOM 757 O O . PHE A 1 92 ? 3.619 -17.058 3.753 1.00 91.75 92 PHE A O 1
ATOM 764 N N . ASN A 1 93 ? 3.806 -14.863 3.320 1.00 88.44 93 ASN A N 1
ATOM 765 C CA . ASN A 1 93 ? 3.237 -14.425 4.593 1.00 88.44 93 ASN A CA 1
ATOM 766 C C . ASN A 1 93 ? 1.773 -14.861 4.754 1.00 88.44 93 ASN A C 1
ATOM 768 O O . ASN A 1 93 ? 1.398 -15.407 5.795 1.00 88.44 93 ASN A O 1
ATOM 772 N N . VAL A 1 94 ? 0.962 -14.669 3.709 1.00 87.56 94 VAL A N 1
ATOM 773 C CA . VAL A 1 94 ? -0.452 -15.047 3.708 1.00 87.56 94 VAL A CA 1
ATOM 774 C C . VAL A 1 94 ? -0.599 -16.556 3.807 1.00 87.56 94 VAL A C 1
ATOM 776 O O . VAL A 1 94 ? -1.360 -17.001 4.651 1.00 87.56 94 VAL A O 1
ATOM 779 N N . LEU A 1 95 ? 0.131 -17.350 3.020 1.00 89.25 95 LEU A N 1
ATOM 780 C CA . LEU A 1 95 ? -0.012 -18.809 2.984 1.00 89.25 95 LEU A CA 1
ATOM 781 C C . LEU A 1 95 ? 0.388 -19.465 4.311 1.00 89.25 95 LEU A C 1
ATOM 783 O O . LEU A 1 95 ? -0.374 -20.271 4.844 1.00 89.25 95 LEU A O 1
ATOM 787 N N . LEU A 1 96 ? 1.529 -19.082 4.894 1.00 89.25 96 LEU A N 1
ATOM 788 C CA . LEU A 1 96 ? 1.950 -19.610 6.198 1.00 89.25 96 LEU A CA 1
ATOM 789 C C . LEU A 1 96 ? 1.058 -19.115 7.341 1.00 89.25 96 LEU A C 1
ATOM 791 O O . LEU A 1 96 ? 0.790 -19.835 8.303 1.00 89.25 96 LEU A O 1
ATOM 795 N N . GLY A 1 97 ? 0.596 -17.870 7.242 1.00 85.06 97 GLY A N 1
ATOM 796 C CA . GLY A 1 97 ? -0.234 -17.228 8.249 1.00 85.06 97 GLY A CA 1
ATOM 797 C C . GLY A 1 97 ? -1.734 -17.458 8.087 1.00 85.06 97 GLY A C 1
ATOM 798 O O . GLY A 1 97 ? -2.495 -17.004 8.942 1.00 85.06 97 GLY A O 1
ATOM 799 N N . PHE A 1 98 ? -2.181 -18.142 7.029 1.00 85.88 98 PHE A N 1
ATOM 800 C CA . PHE A 1 98 ? -3.562 -18.045 6.548 1.00 85.88 98 PHE A CA 1
ATOM 801 C C . PHE A 1 98 ? -4.578 -18.455 7.613 1.00 85.88 98 PHE A C 1
ATOM 803 O O . PHE A 1 98 ? -5.410 -17.662 8.052 1.00 85.88 98 PHE A O 1
ATOM 810 N N . ARG A 1 99 ? -4.466 -19.697 8.095 1.00 87.00 99 ARG A N 1
ATOM 811 C CA . ARG A 1 99 ? -5.393 -20.249 9.092 1.00 87.00 99 ARG A CA 1
ATOM 812 C C . ARG A 1 99 ? -5.228 -19.611 10.467 1.00 87.00 99 ARG A C 1
ATOM 814 O O . ARG A 1 99 ? -6.199 -19.495 11.203 1.00 87.00 99 ARG A O 1
ATOM 821 N N . LYS A 1 100 ? -4.005 -19.207 10.817 1.00 86.12 100 LYS A N 1
ATOM 822 C CA . LYS A 1 100 ? -3.672 -18.720 12.161 1.00 86.12 100 LYS A CA 1
ATOM 823 C C . LYS A 1 100 ? -4.008 -17.244 12.364 1.00 86.12 100 LYS A C 1
ATOM 825 O O . LYS A 1 100 ? -4.390 -16.856 13.463 1.00 86.12 100 LYS A O 1
ATOM 830 N N . TYR A 1 101 ? -3.844 -16.424 11.331 1.00 84.19 101 TYR A N 1
ATOM 831 C CA . TYR A 1 101 ? -3.950 -14.969 11.430 1.00 84.19 101 TYR A CA 1
ATOM 832 C C . TYR A 1 101 ? -5.040 -1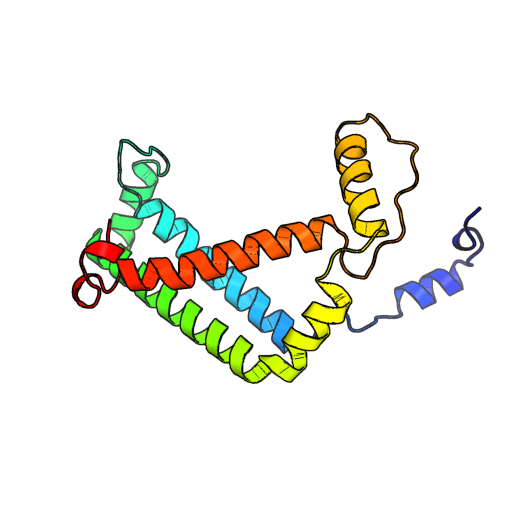4.405 10.524 1.00 84.19 101 TYR A C 1
ATOM 834 O O . TYR A 1 101 ? -5.852 -13.611 10.992 1.00 84.19 101 TYR A O 1
ATOM 842 N N . PHE A 1 102 ? -5.091 -14.822 9.256 1.00 84.31 102 PHE A N 1
ATOM 843 C CA . PHE A 1 102 ? -6.003 -14.224 8.281 1.00 84.31 102 PHE A CA 1
ATOM 844 C C . PHE A 1 102 ? -7.460 -14.642 8.506 1.00 84.31 102 PHE A C 1
ATOM 846 O O . PHE A 1 102 ? -8.322 -13.779 8.628 1.00 84.31 102 PHE A O 1
ATOM 853 N N . VAL A 1 103 ? -7.741 -15.944 8.627 1.00 88.31 103 VAL A N 1
ATOM 854 C CA . VAL A 1 103 ? -9.117 -16.449 8.802 1.00 88.31 103 VAL A CA 1
ATOM 855 C C . VAL A 1 103 ? -9.791 -15.891 10.067 1.00 88.31 103 VAL A C 1
ATOM 857 O O . VAL A 1 103 ? -10.891 -15.346 9.948 1.00 88.31 103 VAL A O 1
ATOM 860 N N . PRO A 1 104 ? -9.164 -15.926 11.263 1.00 90.00 104 PRO A N 1
ATOM 861 C CA . PRO A 1 104 ? -9.780 -15.357 12.460 1.00 90.00 104 PRO A CA 1
ATOM 862 C C . PRO A 1 104 ? -10.016 -13.852 12.335 1.00 90.00 104 PRO A C 1
ATOM 864 O O . PRO A 1 104 ? -11.060 -13.358 12.758 1.00 90.00 104 PRO A O 1
ATOM 867 N N . PHE A 1 105 ? -9.076 -13.118 11.732 1.00 88.62 105 PHE A N 1
ATOM 868 C CA . PHE A 1 105 ? -9.226 -11.685 11.492 1.00 88.62 105 PHE A CA 1
ATOM 869 C C . PHE A 1 105 ? -10.379 -11.388 10.525 1.00 88.62 105 PHE A C 1
ATOM 871 O O . PHE A 1 105 ? -11.192 -10.508 10.799 1.00 88.62 105 PHE A O 1
ATOM 878 N N . ALA A 1 106 ? -10.489 -12.146 9.433 1.00 87.94 106 ALA A N 1
ATOM 879 C CA . ALA A 1 106 ? -11.545 -11.981 8.445 1.00 87.94 106 ALA A CA 1
ATOM 880 C C . ALA A 1 106 ? -12.935 -12.156 9.079 1.00 87.94 106 ALA A C 1
ATOM 882 O O . ALA A 1 106 ? -13.792 -11.286 8.953 1.00 87.94 106 ALA A O 1
ATOM 883 N N . ILE A 1 107 ? -13.131 -13.238 9.832 1.00 88.56 107 ILE A N 1
ATOM 884 C CA . ILE A 1 107 ? -14.421 -13.536 10.465 1.00 88.56 107 ILE A CA 1
ATOM 885 C C . ILE A 1 107 ? -14.758 -12.507 11.551 1.00 88.56 107 ILE A C 1
ATOM 887 O O . ILE A 1 107 ? -15.898 -12.063 11.638 1.00 88.56 107 ILE A O 1
ATOM 891 N N . SER A 1 108 ? -13.783 -12.125 12.382 1.00 87.56 108 SER A N 1
ATOM 892 C CA . SER A 1 108 ? -14.061 -11.309 13.572 1.00 87.56 108 SER A CA 1
ATOM 893 C C . SER A 1 108 ? -14.010 -9.799 13.348 1.00 87.56 108 SER A C 1
ATOM 895 O O . SER A 1 108 ? -14.648 -9.074 14.103 1.00 87.56 108 SER A O 1
ATOM 897 N N . ARG A 1 109 ? -13.235 -9.306 12.372 1.00 89.44 109 ARG A N 1
ATOM 898 C CA . ARG A 1 109 ? -12.921 -7.868 12.232 1.00 89.44 109 ARG A CA 1
ATOM 899 C C . ARG A 1 109 ? -13.155 -7.300 10.841 1.00 89.44 109 ARG A C 1
ATOM 901 O O . ARG A 1 109 ? -13.274 -6.086 10.714 1.00 89.44 109 ARG A O 1
ATOM 908 N N . MET A 1 110 ? -13.164 -8.129 9.800 1.00 91.25 110 MET A N 1
ATOM 909 C CA . MET A 1 110 ? -13.263 -7.629 8.428 1.00 91.25 110 MET A CA 1
ATOM 910 C C . MET A 1 110 ? -14.707 -7.374 8.012 1.00 91.25 110 MET A C 1
ATOM 912 O O . MET A 1 110 ? -14.975 -6.333 7.422 1.00 91.25 110 MET A O 1
ATOM 916 N N . LEU A 1 111 ? -15.621 -8.293 8.333 1.00 92.06 111 LEU A N 1
ATOM 917 C CA . LEU A 1 111 ? -17.014 -8.211 7.901 1.00 92.06 111 LEU A CA 1
ATOM 918 C C . LEU A 1 111 ? -17.720 -6.972 8.473 1.00 92.06 111 LEU A C 1
ATOM 920 O O . LEU A 1 111 ? -17.450 -6.543 9.601 1.00 92.06 111 LEU A O 1
ATOM 924 N N . LEU A 1 112 ? -18.604 -6.394 7.656 1.00 94.19 112 LEU A N 1
ATOM 925 C CA . LEU A 1 112 ? -19.440 -5.263 8.050 1.00 94.19 112 LEU A CA 1
ATOM 926 C C . LEU A 1 112 ? -20.659 -5.765 8.820 1.00 94.19 112 LEU A C 1
ATOM 928 O O . LEU A 1 112 ? -21.337 -6.692 8.373 1.00 94.19 112 LEU A O 1
ATOM 932 N N . ASP A 1 113 ? -20.961 -5.114 9.935 1.00 93.88 113 ASP A N 1
ATOM 933 C CA . ASP A 1 113 ? -22.188 -5.323 10.695 1.00 93.88 113 ASP A CA 1
ATOM 934 C C . ASP A 1 113 ? -23.185 -4.157 10.520 1.00 93.88 113 ASP A C 1
ATOM 936 O O . ASP A 1 113 ? -23.027 -3.266 9.678 1.00 93.88 113 ASP A O 1
ATOM 940 N N . LYS A 1 114 ? -24.280 -4.185 11.288 1.00 95.19 114 LYS A N 1
ATOM 941 C CA . LYS A 1 114 ? -25.328 -3.154 11.221 1.00 95.19 114 LYS A CA 1
ATOM 942 C C . LYS A 1 114 ? -24.820 -1.780 11.672 1.00 95.19 114 LYS A C 1
ATOM 944 O O . LYS A 1 114 ? -25.206 -0.774 11.069 1.00 95.19 114 LYS A O 1
ATOM 949 N N . ASP A 1 115 ? -23.958 -1.747 12.683 1.00 95.81 115 ASP A N 1
ATOM 950 C CA . ASP A 1 115 ? -23.386 -0.514 13.220 1.00 95.81 115 ASP A CA 1
ATOM 951 C C . ASP A 1 115 ? -22.414 0.095 12.207 1.00 95.81 115 ASP A C 1
ATOM 953 O O . ASP A 1 115 ? -22.446 1.304 11.967 1.00 95.81 115 ASP A O 1
ATOM 957 N N . ASP A 1 116 ? -21.642 -0.735 11.503 1.00 96.31 116 ASP A N 1
ATOM 958 C CA . ASP A 1 116 ? -20.780 -0.294 10.410 1.00 96.31 116 ASP A CA 1
ATOM 959 C C . ASP A 1 116 ? -21.575 0.356 9.271 1.00 96.31 116 ASP A C 1
ATOM 961 O O . ASP A 1 116 ? -21.203 1.417 8.761 1.00 96.31 116 ASP A O 1
ATOM 965 N N . ILE A 1 117 ? -22.699 -0.247 8.875 1.00 96.12 117 ILE A N 1
ATOM 966 C CA . ILE A 1 117 ? -23.566 0.311 7.828 1.00 96.12 117 ILE A CA 1
ATOM 967 C C . ILE A 1 117 ? -24.139 1.661 8.277 1.00 96.12 117 ILE A C 1
ATOM 969 O O . ILE A 1 117 ? -24.194 2.614 7.493 1.00 96.12 117 ILE A O 1
ATOM 973 N N . GLN A 1 118 ? -24.550 1.784 9.541 1.00 95.31 118 GLN A N 1
ATOM 974 C CA . GLN A 1 118 ? -25.028 3.053 10.088 1.00 95.31 118 GLN A CA 1
ATOM 975 C C . GLN A 1 118 ? -23.910 4.102 10.162 1.00 95.31 118 GLN A C 1
ATOM 977 O O . GLN A 1 118 ? -24.156 5.290 9.902 1.00 95.31 118 GLN A O 1
ATOM 982 N N . TRP A 1 119 ? -22.683 3.675 10.462 1.00 96.44 119 TRP A N 1
ATOM 983 C CA . TRP A 1 119 ? -21.500 4.524 10.472 1.00 96.44 119 TRP A CA 1
ATOM 984 C C . TRP A 1 119 ? -21.215 5.069 9.072 1.00 96.44 119 TRP A C 1
ATOM 986 O O . TRP A 1 119 ? -21.055 6.279 8.917 1.00 96.44 119 TRP A O 1
ATOM 996 N N . LEU A 1 120 ? -21.243 4.212 8.043 1.00 95.75 120 LEU A N 1
ATOM 997 C CA . LEU A 1 120 ? -21.008 4.590 6.642 1.00 95.75 120 LEU A CA 1
ATOM 998 C C . LEU A 1 120 ? -22.061 5.558 6.097 1.00 95.75 120 LEU A C 1
ATOM 1000 O O . LEU A 1 120 ? -21.752 6.360 5.224 1.00 95.75 120 LEU A O 1
ATOM 1004 N N . LYS A 1 121 ? -23.286 5.542 6.629 1.00 93.88 121 LYS A N 1
ATOM 1005 C CA . LYS A 1 121 ? -24.308 6.549 6.298 1.00 93.88 121 LYS A CA 1
ATOM 1006 C C . LYS A 1 121 ? -24.085 7.862 7.046 1.00 93.88 121 LYS A C 1
ATOM 1008 O O . LYS A 1 121 ? -24.291 8.940 6.499 1.00 93.88 121 LYS A O 1
ATOM 1013 N N . THR A 1 122 ? -23.689 7.781 8.315 1.00 94.00 122 THR A N 1
ATOM 1014 C CA . THR A 1 122 ? -23.657 8.948 9.207 1.00 94.00 122 THR A CA 1
ATOM 1015 C C . THR A 1 122 ? -22.377 9.763 9.059 1.00 94.00 122 THR A C 1
ATOM 1017 O O . THR A 1 122 ? -22.434 10.989 8.972 1.00 94.00 122 THR A O 1
ATOM 1020 N N . LYS A 1 123 ? -21.216 9.102 9.013 1.00 94.81 123 LYS A N 1
ATOM 1021 C CA . LYS A 1 123 ? -19.918 9.777 9.063 1.00 94.81 123 LYS A CA 1
ATOM 1022 C C . LYS A 1 123 ? -19.622 10.643 7.832 1.00 94.81 123 LYS A C 1
ATOM 1024 O O . LYS A 1 123 ? -19.172 11.769 8.039 1.00 94.81 123 LYS A O 1
ATOM 1029 N N . PRO A 1 124 ? -19.892 10.216 6.584 1.00 94.06 124 PRO A N 1
ATOM 1030 C CA . PRO A 1 124 ? -19.669 11.076 5.421 1.00 94.06 124 PRO A CA 1
ATOM 1031 C C . PRO A 1 124 ? -20.518 12.349 5.475 1.00 94.06 124 PRO A C 1
ATOM 1033 O O . PRO A 1 124 ? -20.008 13.446 5.286 1.00 94.06 124 PRO A O 1
ATOM 1036 N N . LEU A 1 125 ? -21.792 12.227 5.849 1.00 94.69 125 LEU A N 1
ATOM 1037 C CA . LEU A 1 125 ? -22.690 13.373 6.004 1.00 94.69 125 LEU A CA 1
ATOM 1038 C C . LEU A 1 125 ? -22.273 14.290 7.166 1.00 94.69 125 LEU A C 1
ATOM 1040 O O . LEU A 1 125 ? -22.445 15.503 7.084 1.00 94.69 125 LEU A O 1
ATOM 1044 N N . GLN A 1 126 ? -21.659 13.748 8.221 1.00 94.25 126 GLN A N 1
ATOM 1045 C CA . GLN A 1 126 ? -20.991 14.556 9.245 1.00 94.25 126 GLN A CA 1
ATOM 1046 C C . GLN A 1 126 ? -19.779 15.317 8.717 1.00 94.25 126 GLN A C 1
ATOM 1048 O O . GLN A 1 126 ? -19.607 16.481 9.068 1.00 94.25 126 GLN A O 1
ATOM 1053 N N . MET A 1 127 ? -18.951 14.684 7.883 1.00 93.75 127 MET A N 1
ATOM 1054 C CA . MET A 1 127 ? -17.798 15.337 7.252 1.00 93.75 127 MET A CA 1
ATOM 1055 C C . MET A 1 127 ? -18.235 16.458 6.302 1.00 93.75 127 MET A C 1
ATOM 1057 O O . MET A 1 127 ? -17.548 17.468 6.207 1.00 93.75 127 MET A O 1
ATOM 1061 N N . LEU A 1 128 ? -19.411 16.319 5.682 1.00 94.69 128 LEU A N 1
ATOM 1062 C CA . LEU A 1 128 ? -20.070 17.360 4.886 1.00 94.69 128 LEU A CA 1
ATOM 1063 C C . LEU A 1 128 ? -20.850 18.386 5.731 1.00 94.69 128 LEU A C 1
ATOM 1065 O O . LEU A 1 128 ? -21.436 19.317 5.191 1.00 94.69 128 LEU A O 1
ATOM 1069 N N . GLY A 1 129 ? -20.879 18.229 7.056 1.00 93.50 129 GLY A N 1
ATOM 1070 C CA . GLY A 1 129 ? -21.506 19.171 7.979 1.00 93.50 129 GLY A CA 1
ATOM 1071 C C . GLY A 1 129 ? -23.023 19.041 8.164 1.00 93.50 129 GLY A C 1
ATOM 1072 O O . GLY A 1 129 ? -23.584 19.844 8.901 1.00 93.50 129 GLY A O 1
ATOM 1073 N N . LEU A 1 130 ? -23.674 18.032 7.578 1.00 91.25 130 LEU A N 1
ATOM 1074 C CA . LEU A 1 130 ? -25.138 17.872 7.547 1.00 91.25 130 LEU A CA 1
ATOM 1075 C C . LEU A 1 130 ? -25.730 17.123 8.759 1.00 91.25 130 LEU A C 1
ATOM 1077 O O . LEU A 1 130 ? -26.939 17.140 8.959 1.00 91.25 130 LEU A O 1
ATOM 1081 N N . MET A 1 131 ? -24.909 16.442 9.571 1.00 89.56 131 MET A N 1
ATOM 1082 C CA . MET A 1 131 ? -25.361 15.649 10.735 1.00 89.56 131 MET A CA 1
ATOM 1083 C C . MET A 1 131 ? -24.425 15.753 11.950 1.00 89.56 131 MET A C 1
ATOM 1085 O O . MET A 1 131 ? -24.172 14.759 12.638 1.00 89.56 131 MET A O 1
ATOM 1089 N N . LYS A 1 132 ? -23.862 16.941 12.203 1.00 86.44 132 LYS A N 1
ATOM 1090 C CA . LYS A 1 132 ? -22.803 17.153 13.213 1.00 86.44 132 LYS A CA 1
ATOM 1091 C C . LYS A 1 132 ? -23.170 16.645 14.612 1.00 86.44 132 LYS A C 1
ATOM 1093 O O . LYS A 1 132 ? -22.317 16.061 15.271 1.00 86.44 132 LYS A O 1
ATOM 1098 N N . ASP A 1 133 ? -24.433 16.777 15.007 1.00 89.62 133 ASP A N 1
ATOM 1099 C CA . ASP A 1 133 ? -24.894 16.436 16.361 1.00 89.62 133 ASP A CA 1
ATOM 1100 C C . ASP A 1 133 ? -25.302 14.967 16.527 1.00 89.62 133 ASP A C 1
ATOM 1102 O O . ASP A 1 133 ? -25.582 14.504 17.634 1.00 89.62 133 ASP A O 1
ATOM 1106 N N . LYS A 1 134 ? -25.335 14.198 15.432 1.00 89.88 134 LYS A N 1
ATOM 1107 C CA . LYS A 1 134 ? -25.721 12.789 15.488 1.00 89.88 134 LYS A CA 1
ATOM 1108 C C . LYS A 1 134 ? -24.630 11.965 16.168 1.00 89.88 134 LYS A C 1
ATOM 1110 O O . LYS A 1 134 ? -23.464 11.996 15.782 1.00 89.88 134 LYS A O 1
ATOM 1115 N N . THR A 1 135 ? -24.992 11.167 17.161 1.00 91.56 135 THR A N 1
ATOM 1116 C CA . THR A 1 135 ? -24.040 10.237 17.770 1.00 91.56 135 THR A CA 1
ATOM 1117 C C . THR A 1 135 ? -23.658 9.149 16.766 1.00 91.56 135 THR A C 1
ATOM 1119 O O . THR A 1 135 ? -24.510 8.579 16.081 1.00 91.56 135 THR A O 1
ATOM 1122 N N . LEU A 1 136 ? -22.357 8.877 16.648 1.00 92.12 136 LEU A N 1
ATOM 1123 C CA . LEU A 1 136 ? -21.882 7.754 15.843 1.00 92.12 136 LEU A CA 1
ATOM 1124 C C . LEU A 1 136 ? -22.242 6.435 16.539 1.00 92.12 136 LEU A C 1
ATOM 1126 O O . LEU A 1 136 ? -22.208 6.381 17.773 1.00 92.12 136 LEU A O 1
ATOM 1130 N N . PRO A 1 137 ? -22.561 5.380 15.771 1.00 93.25 137 PRO A N 1
ATOM 1131 C CA . PRO A 1 137 ? -22.757 4.057 16.344 1.00 93.25 137 PRO A CA 1
ATOM 1132 C C . PRO A 1 137 ? -21.445 3.535 16.963 1.00 93.25 137 PRO A C 1
ATOM 1134 O O . PRO A 1 137 ? -20.363 4.079 16.676 1.00 93.25 137 PRO A O 1
ATOM 1137 N N . PRO A 1 138 ? -21.523 2.501 17.820 1.00 93.38 138 PRO A N 1
ATOM 1138 C CA . PRO A 1 138 ? -20.351 1.809 18.341 1.00 93.38 138 PRO A CA 1
ATOM 1139 C C . PRO A 1 138 ? -19.391 1.389 17.221 1.00 93.38 138 PRO A C 1
ATOM 1141 O O . PRO A 1 138 ? -19.795 1.108 16.098 1.00 93.38 138 PRO A O 1
ATOM 1144 N N . GLN A 1 139 ? -18.095 1.391 17.523 1.00 92.38 139 GLN A N 1
ATOM 1145 C CA . GLN A 1 139 ? -17.044 1.017 16.580 1.00 92.38 139 GLN A CA 1
ATOM 1146 C C . GLN A 1 139 ? -16.170 -0.053 17.211 1.00 92.38 139 GLN A C 1
ATOM 1148 O O . GLN A 1 139 ? -15.854 0.010 18.401 1.00 92.38 139 GLN A O 1
ATOM 1153 N N . ASP A 1 140 ? -15.745 -1.000 16.388 1.00 89.19 140 ASP 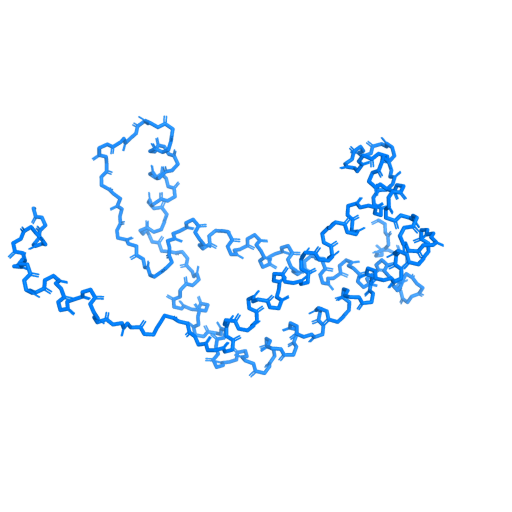A N 1
ATOM 1154 C CA . ASP A 1 140 ? -14.736 -1.973 16.770 1.00 89.19 140 ASP A CA 1
ATOM 1155 C C . ASP A 1 140 ? -13.318 -1.351 16.741 1.00 89.19 140 ASP A C 1
ATOM 1157 O O . ASP A 1 140 ? -13.127 -0.165 16.466 1.00 89.19 140 ASP A O 1
ATOM 1161 N N . ALA A 1 141 ? -12.282 -2.160 16.981 1.00 88.50 141 ALA A N 1
ATOM 1162 C CA . ALA A 1 141 ? -10.873 -1.802 16.825 1.00 88.50 141 ALA A CA 1
ATOM 1163 C C . ALA A 1 141 ? -10.540 -1.201 15.444 1.00 88.50 141 ALA A C 1
ATOM 1165 O O . ALA A 1 141 ? -9.546 -0.470 15.324 1.00 88.50 141 ALA A O 1
ATOM 1166 N N . TYR A 1 142 ? -11.362 -1.517 14.437 1.00 92.38 142 TYR A N 1
ATOM 1167 C CA . TYR A 1 142 ? -11.392 -0.894 13.120 1.00 92.38 142 TYR A CA 1
ATOM 1168 C C . TYR A 1 142 ? -12.799 -0.376 12.832 1.00 92.38 142 TYR A C 1
ATOM 1170 O O . TYR A 1 142 ? -13.768 -1.127 12.930 1.00 92.38 142 TYR A O 1
ATOM 1178 N N . ASN A 1 143 ? -12.906 0.892 12.444 1.00 94.75 143 ASN A N 1
ATOM 1179 C CA . ASN A 1 143 ? -14.186 1.461 12.034 1.00 94.75 143 ASN A CA 1
ATOM 1180 C C . ASN A 1 143 ? -14.569 1.035 10.607 1.00 94.75 143 ASN A C 1
ATOM 1182 O O . ASN A 1 143 ? -13.728 0.573 9.830 1.00 94.75 143 ASN A O 1
ATOM 1186 N N . ALA A 1 144 ? -15.829 1.257 10.237 1.00 95.50 144 ALA A N 1
ATOM 1187 C CA . ALA A 1 144 ? -16.351 0.873 8.930 1.00 95.50 144 ALA A CA 1
ATOM 1188 C C . ALA A 1 144 ? -15.589 1.494 7.744 1.00 95.50 144 ALA A C 1
ATOM 1190 O O . ALA A 1 144 ? -15.423 0.848 6.712 1.00 95.50 144 ALA A O 1
ATOM 1191 N N . GLY A 1 145 ? -15.070 2.719 7.888 1.00 94.88 145 GLY A N 1
ATOM 1192 C CA . GLY A 1 145 ? -14.230 3.353 6.867 1.00 94.88 145 GLY A CA 1
ATOM 1193 C C . GLY A 1 145 ? -12.902 2.619 6.653 1.00 94.88 145 GLY A C 1
ATOM 1194 O O . GLY A 1 145 ? -12.477 2.424 5.518 1.00 94.88 145 GLY A O 1
ATOM 1195 N N . GLN A 1 146 ? -12.270 2.145 7.729 1.00 94.94 146 GLN A N 1
ATOM 1196 C CA . GLN A 1 146 ? -11.056 1.327 7.653 1.00 94.94 146 GLN A CA 1
ATOM 1197 C C . GLN A 1 146 ? -11.334 -0.050 7.044 1.00 94.94 146 GLN A C 1
ATOM 1199 O O . GLN A 1 146 ? -10.523 -0.530 6.253 1.00 94.94 146 GLN A O 1
ATOM 1204 N N . LYS A 1 147 ? -12.482 -0.665 7.362 1.00 95.75 147 LYS A N 1
ATOM 1205 C CA . LYS A 1 147 ? -12.922 -1.922 6.734 1.00 95.75 147 LYS A CA 1
ATOM 1206 C C . LYS A 1 147 ? -13.149 -1.738 5.228 1.00 95.75 147 LYS A C 1
ATOM 1208 O O . LYS A 1 147 ? -12.645 -2.527 4.434 1.00 95.75 147 LYS A O 1
ATOM 1213 N N . LEU A 1 148 ? -13.815 -0.652 4.823 1.00 95.44 148 LEU A N 1
ATOM 1214 C CA . LEU A 1 148 ? -14.024 -0.325 3.410 1.00 95.44 148 LEU A CA 1
ATOM 1215 C C . LEU A 1 148 ? -12.700 -0.088 2.671 1.00 95.44 148 LEU A C 1
ATOM 1217 O O . LEU A 1 148 ? -12.485 -0.646 1.598 1.00 95.44 148 LEU A O 1
ATOM 1221 N N . TYR A 1 149 ? -11.790 0.690 3.263 1.00 95.38 149 TYR A N 1
ATOM 1222 C CA . TYR A 1 149 ? -10.451 0.898 2.710 1.00 95.38 149 TYR A CA 1
ATOM 1223 C C . TYR A 1 149 ? -9.690 -0.423 2.552 1.00 95.38 149 TYR A C 1
ATOM 1225 O O . TYR A 1 149 ? -9.064 -0.664 1.523 1.00 95.38 149 TYR A O 1
ATOM 1233 N N . MET A 1 150 ? -9.789 -1.315 3.537 1.00 94.38 150 MET A N 1
ATOM 1234 C CA . MET A 1 150 ? -9.169 -2.633 3.468 1.00 94.38 150 MET A CA 1
ATOM 1235 C C . MET A 1 150 ? -9.691 -3.460 2.288 1.00 94.38 150 MET A C 1
ATOM 1237 O O . MET A 1 150 ? -8.884 -4.101 1.620 1.00 94.38 150 MET A O 1
ATOM 1241 N N . TYR A 1 151 ? -10.989 -3.415 1.972 1.00 95.12 151 TYR A N 1
ATOM 1242 C CA . TYR A 1 151 ? -11.520 -4.084 0.778 1.00 95.12 151 TYR A CA 1
ATOM 1243 C C . TYR A 1 151 ? -10.907 -3.546 -0.512 1.00 95.12 151 TYR A C 1
ATOM 1245 O O . TYR A 1 151 ? -10.492 -4.333 -1.360 1.00 95.12 151 TYR A O 1
ATOM 1253 N N . VAL A 1 152 ? -10.788 -2.222 -0.640 1.00 96.12 152 VAL A N 1
ATOM 1254 C CA . VAL A 1 152 ? -10.143 -1.591 -1.802 1.00 96.12 152 VAL A CA 1
ATOM 1255 C C . VAL A 1 152 ? -8.692 -2.049 -1.924 1.00 96.12 152 VAL A C 1
ATOM 1257 O O . VAL A 1 152 ? -8.263 -2.449 -3.004 1.00 96.12 152 VAL A O 1
ATOM 1260 N N . VAL A 1 153 ? -7.949 -2.055 -0.815 1.00 94.62 153 VAL A N 1
ATOM 1261 C CA . VAL A 1 153 ? -6.553 -2.507 -0.800 1.00 94.62 153 VAL A CA 1
ATOM 1262 C C . VAL A 1 153 ? -6.442 -3.984 -1.169 1.00 94.62 153 VAL A C 1
ATOM 1264 O O . VAL A 1 153 ? -5.578 -4.324 -1.973 1.00 94.62 153 VAL A O 1
ATOM 1267 N N . ILE A 1 154 ? -7.302 -4.862 -0.641 1.00 93.25 154 ILE A N 1
ATOM 1268 C CA . ILE A 1 154 ? -7.288 -6.299 -0.961 1.00 93.25 154 ILE A CA 1
ATOM 1269 C C . ILE A 1 154 ? -7.581 -6.519 -2.446 1.00 93.25 154 ILE A C 1
ATOM 1271 O O . ILE A 1 154 ? -6.815 -7.202 -3.121 1.00 93.25 154 ILE A O 1
ATOM 1275 N N . LEU A 1 155 ? -8.653 -5.924 -2.971 1.00 95.88 155 LEU A N 1
ATOM 1276 C CA . LEU A 1 155 ? -9.041 -6.093 -4.371 1.00 95.88 155 LEU A CA 1
ATOM 1277 C C . LEU A 1 155 ? -7.987 -5.513 -5.322 1.00 95.88 155 LEU A C 1
ATOM 1279 O O . LEU A 1 155 ? -7.604 -6.176 -6.283 1.00 95.88 155 LEU A O 1
ATOM 1283 N N . GLY A 1 156 ? -7.462 -4.322 -5.025 1.00 96.50 156 GLY A N 1
ATOM 1284 C CA . GLY A 1 156 ? -6.373 -3.718 -5.793 1.00 96.50 156 GLY A CA 1
ATOM 1285 C C . GLY A 1 156 ? -5.088 -4.547 -5.739 1.00 96.50 156 GLY A C 1
ATOM 1286 O O . GLY A 1 156 ? -4.451 -4.757 -6.768 1.00 96.50 156 GLY A O 1
ATOM 1287 N N . THR A 1 157 ? -4.745 -5.091 -4.568 1.00 95.25 157 THR A N 1
ATOM 1288 C CA . THR A 1 157 ? -3.608 -6.009 -4.399 1.00 95.25 157 THR A CA 1
ATOM 1289 C C . THR A 1 157 ? -3.774 -7.235 -5.286 1.00 95.25 157 THR A C 1
ATOM 1291 O O . THR A 1 157 ? -2.888 -7.515 -6.084 1.00 95.25 157 THR A O 1
ATOM 1294 N N . LEU A 1 158 ? -4.920 -7.921 -5.227 1.00 95.62 158 LEU A N 1
ATOM 1295 C CA . LEU A 1 158 ? -5.194 -9.077 -6.085 1.00 95.62 158 LEU A CA 1
ATOM 1296 C C . LEU A 1 158 ? -5.121 -8.708 -7.575 1.00 95.62 158 LEU A C 1
ATOM 1298 O O . LEU A 1 158 ? -4.492 -9.423 -8.352 1.00 95.62 158 LEU A O 1
ATOM 1302 N N . GLY A 1 159 ? -5.689 -7.564 -7.964 1.00 96.38 159 GLY A N 1
ATOM 1303 C CA . GLY A 1 159 ? -5.642 -7.067 -9.340 1.00 96.38 159 GLY A CA 1
ATOM 1304 C C . GLY A 1 159 ? -4.216 -6.847 -9.850 1.00 96.38 159 GLY A C 1
ATOM 1305 O O . GLY A 1 159 ? -3.885 -7.279 -10.954 1.00 96.38 159 GLY A O 1
ATOM 1306 N N . ILE A 1 160 ? -3.339 -6.240 -9.046 1.00 95.69 160 ILE A N 1
ATOM 1307 C CA . ILE A 1 160 ? -1.927 -6.016 -9.403 1.00 95.69 160 ILE A CA 1
ATOM 1308 C C . ILE A 1 160 ? -1.137 -7.333 -9.382 1.00 95.69 160 ILE A C 1
ATOM 1310 O O . ILE A 1 160 ? -0.327 -7.575 -10.274 1.00 95.69 160 ILE A O 1
ATOM 1314 N N . MET A 1 161 ? -1.398 -8.213 -8.409 1.00 95.44 161 MET A N 1
ATOM 1315 C CA . MET A 1 161 ? -0.748 -9.526 -8.303 1.00 95.44 161 MET A CA 1
ATOM 1316 C C . MET A 1 161 ? -1.075 -10.449 -9.481 1.00 95.44 161 MET A C 1
ATOM 1318 O O . MET A 1 161 ? -0.277 -11.330 -9.785 1.00 95.44 161 MET A O 1
ATOM 1322 N N . VAL A 1 162 ? -2.219 -10.257 -10.144 1.00 93.88 162 VAL A N 1
ATOM 1323 C CA . VAL A 1 162 ? -2.596 -11.006 -11.353 1.00 93.88 162 VAL A CA 1
ATOM 1324 C C . VAL A 1 162 ? -2.123 -10.290 -12.617 1.00 93.88 162 VAL A C 1
ATOM 1326 O O . VAL A 1 162 ? -1.431 -10.887 -13.440 1.00 93.88 162 VAL A O 1
ATOM 1329 N N . SER A 1 163 ? -2.456 -9.008 -12.779 1.00 93.81 163 SER A N 1
ATOM 1330 C CA . SER A 1 163 ? -2.143 -8.268 -14.010 1.00 93.81 163 SER A CA 1
ATOM 1331 C C . SER A 1 163 ? -0.640 -8.038 -14.202 1.00 93.81 163 SER A C 1
ATOM 1333 O O . SER A 1 163 ? -0.148 -8.142 -15.324 1.00 93.81 163 SER A O 1
ATOM 1335 N N . GLY A 1 164 ? 0.117 -7.797 -13.126 1.00 93.75 164 GLY A N 1
ATOM 1336 C CA . GLY A 1 164 ? 1.565 -7.581 -13.170 1.00 93.75 164 GLY A CA 1
ATOM 1337 C C . GLY A 1 164 ? 2.326 -8.741 -13.826 1.00 93.75 164 GLY A C 1
ATOM 1338 O O . GLY A 1 164 ? 2.994 -8.516 -14.837 1.00 93.75 164 GLY A O 1
ATOM 1339 N N . PRO A 1 165 ? 2.209 -9.986 -13.321 1.00 94.12 165 PRO A N 1
ATOM 1340 C CA . PRO A 1 165 ? 2.817 -11.158 -13.950 1.00 94.12 165 PRO A CA 1
ATOM 1341 C C . PRO A 1 165 ? 2.361 -11.392 -15.391 1.00 94.12 165 PRO A C 1
ATOM 1343 O O . PRO A 1 165 ? 3.196 -11.730 -16.228 1.00 94.12 165 PRO A O 1
ATOM 1346 N N . VAL A 1 166 ? 1.076 -11.178 -15.701 1.00 92.19 166 VAL A N 1
ATOM 1347 C CA . VAL A 1 166 ? 0.548 -11.321 -17.071 1.00 92.19 166 VAL A CA 1
ATOM 1348 C C . VAL A 1 166 ? 1.238 -10.354 -18.035 1.00 92.19 166 VAL A C 1
ATOM 1350 O O . VAL A 1 166 ? 1.673 -10.763 -19.113 1.00 92.19 166 VAL A O 1
ATOM 1353 N N . MET A 1 167 ? 1.407 -9.091 -17.633 1.00 90.50 167 MET A N 1
ATOM 1354 C CA . MET A 1 167 ? 2.100 -8.078 -18.433 1.00 90.50 167 MET A CA 1
ATOM 1355 C C . MET A 1 167 ? 3.612 -8.336 -18.523 1.00 90.50 167 MET A C 1
ATOM 1357 O O . MET A 1 167 ? 4.199 -8.214 -19.600 1.00 90.50 167 MET A O 1
ATOM 1361 N N . ALA A 1 168 ? 4.254 -8.706 -17.411 1.00 90.69 168 ALA A N 1
ATOM 1362 C CA . ALA A 1 168 ? 5.701 -8.915 -17.343 1.00 90.69 168 ALA A CA 1
ATOM 1363 C C . ALA A 1 168 ? 6.149 -10.176 -18.101 1.00 90.69 168 ALA A C 1
ATOM 1365 O O . ALA A 1 168 ? 7.183 -10.172 -18.766 1.00 90.69 168 ALA A O 1
ATOM 1366 N N . LEU A 1 169 ? 5.353 -11.246 -18.043 1.00 89.25 169 LEU A N 1
ATOM 1367 C CA . LEU A 1 169 ? 5.629 -12.538 -18.671 1.00 89.25 169 LEU A CA 1
ATOM 1368 C C . LEU A 1 169 ? 4.758 -12.744 -19.911 1.00 89.25 169 LEU A C 1
ATOM 1370 O O . LEU A 1 169 ? 4.255 -13.839 -20.160 1.00 89.25 169 LEU A O 1
ATOM 1374 N N . LYS A 1 170 ? 4.579 -11.690 -20.716 1.00 81.25 170 LYS A N 1
ATOM 1375 C CA . LYS A 1 170 ? 3.675 -11.686 -21.877 1.00 81.25 170 LYS A CA 1
ATOM 1376 C C . LYS A 1 170 ? 3.891 -12.842 -22.858 1.00 81.25 170 LYS A C 1
ATOM 1378 O O . LYS A 1 170 ? 2.997 -13.143 -23.637 1.00 81.25 170 LYS A O 1
ATOM 1383 N N . THR A 1 171 ? 5.065 -13.465 -22.895 1.00 81.19 171 THR A N 1
ATOM 1384 C CA . THR A 1 171 ? 5.355 -14.610 -23.771 1.00 81.19 171 THR A CA 1
ATOM 1385 C C . THR A 1 171 ? 4.754 -15.923 -23.265 1.00 81.19 171 THR A C 1
ATOM 1387 O O . THR A 1 171 ? 4.523 -16.811 -24.076 1.00 81.19 171 THR A O 1
ATOM 1390 N N . LEU A 1 172 ? 4.453 -16.035 -21.968 1.00 83.12 172 LEU A N 1
ATOM 1391 C CA . LEU A 1 172 ? 3.935 -17.254 -21.334 1.00 83.12 172 LEU A CA 1
ATOM 1392 C C . LEU A 1 172 ? 2.403 -17.361 -21.352 1.00 83.12 172 LEU A C 1
ATOM 1394 O O . LEU A 1 172 ? 1.868 -18.449 -21.167 1.00 83.12 172 LEU A O 1
ATOM 1398 N N . PHE A 1 173 ? 1.687 -16.257 -21.574 1.00 80.19 173 PHE A N 1
ATOM 1399 C CA . PHE A 1 173 ? 0.220 -16.238 -21.554 1.00 80.19 173 PHE A CA 1
ATOM 1400 C C . PHE A 1 173 ? -0.386 -16.295 -22.969 1.00 80.19 173 PHE A C 1
ATOM 1402 O O . PHE A 1 173 ? 0.252 -15.842 -23.925 1.00 80.19 173 PHE A O 1
ATOM 1409 N N . PRO A 1 174 ? -1.610 -16.826 -23.153 1.00 77.62 174 PRO A N 1
ATOM 1410 C CA . PRO A 1 174 ? -2.292 -16.796 -24.446 1.00 77.62 174 PRO A CA 1
ATOM 1411 C C . PRO A 1 174 ? -2.754 -15.372 -24.817 1.00 77.62 174 PRO A C 1
ATOM 1413 O O . PRO A 1 174 ? -2.952 -14.543 -23.930 1.00 77.62 174 PRO A O 1
ATOM 1416 N N . PRO A 1 175 ? -2.938 -15.045 -26.113 1.00 75.06 175 PRO A N 1
ATOM 1417 C CA . PRO A 1 175 ? -3.323 -13.697 -26.551 1.00 75.06 175 PRO A CA 1
ATOM 1418 C C . PRO A 1 175 ? -4.613 -13.159 -25.918 1.00 75.06 175 PRO A C 1
ATOM 1420 O O . PRO A 1 175 ? -4.719 -11.958 -25.701 1.00 75.06 175 PRO A O 1
ATOM 1423 N N . ILE A 1 176 ? -5.559 -14.040 -25.571 1.00 76.62 176 ILE A N 1
ATOM 1424 C CA . ILE A 1 176 ? -6.868 -13.668 -25.010 1.00 76.62 176 ILE A CA 1
ATOM 1425 C C . ILE A 1 176 ? -6.782 -12.996 -23.631 1.00 76.62 176 ILE A C 1
ATOM 1427 O O . ILE A 1 176 ? -7.708 -12.306 -23.231 1.00 76.62 176 ILE A O 1
ATOM 1431 N N . VAL A 1 177 ? -5.666 -13.174 -22.915 1.00 73.06 177 VAL A N 1
ATOM 1432 C CA . VAL A 1 177 ? -5.436 -12.589 -21.581 1.00 73.06 177 VAL A CA 1
ATOM 1433 C C . VAL A 1 177 ? -4.556 -11.332 -21.630 1.00 73.06 177 VAL A C 1
ATOM 1435 O O . VAL A 1 177 ? -4.264 -10.760 -20.587 1.00 73.06 177 VAL A O 1
ATOM 1438 N N . LYS A 1 178 ? -4.089 -10.925 -22.821 1.00 62.31 178 LYS A N 1
ATOM 1439 C CA . LYS A 1 178 ? -3.151 -9.799 -23.024 1.00 62.31 178 LYS A CA 1
ATOM 1440 C C . LYS A 1 178 ? -3.818 -8.514 -23.525 1.00 62.31 178 LYS A C 1
ATOM 1442 O O . LYS A 1 178 ? -3.095 -7.545 -23.750 1.00 62.31 178 LYS A O 1
ATOM 1447 N N . GLN A 1 179 ? -5.121 -8.560 -23.809 1.00 55.16 179 GLN A N 1
ATOM 1448 C CA . GLN A 1 179 ? -5.875 -7.457 -24.415 1.00 55.16 179 GLN A CA 1
ATOM 1449 C C . GLN A 1 179 ? -6.171 -6.352 -23.405 1.00 55.16 179 GLN A C 1
ATOM 1451 O O . GLN A 1 179 ? -6.544 -6.693 -22.260 1.00 55.16 179 GLN A O 1
#

pLDDT: mean 89.41, std 9.57, range [42.72, 98.38]